Protein AF-A0A397BDP3-F1 (afdb_monomer)

Structure (mmCIF, N/CA/C/O backbone):
data_AF-A0A397BDP3-F1
#
_entry.id   AF-A0A397BDP3-F1
#
loop_
_atom_site.group_PDB
_atom_site.id
_atom_site.type_symbol
_atom_site.label_atom_id
_atom_site.label_alt_id
_atom_site.label_comp_id
_atom_site.label_asym_id
_atom_site.label_entity_id
_atom_site.label_seq_id
_atom_site.pdbx_PDB_ins_code
_atom_site.Cartn_x
_atom_site.Cartn_y
_atom_site.Cartn_z
_atom_site.occupancy
_atom_site.B_iso_or_equiv
_atom_site.auth_seq_id
_atom_site.auth_comp_id
_atom_site.auth_asym_id
_atom_site.auth_atom_id
_atom_site.pdbx_PDB_model_num
ATOM 1 N N . MET A 1 1 ? 2.624 -17.500 6.034 1.00 43.09 1 MET A N 1
ATOM 2 C CA . MET A 1 1 ? 3.009 -16.272 6.767 1.00 43.09 1 MET A CA 1
ATOM 3 C C . MET A 1 1 ? 4.333 -15.810 6.186 1.00 43.09 1 MET A C 1
ATOM 5 O O . MET A 1 1 ? 5.203 -16.650 6.030 1.00 43.09 1 MET A O 1
ATOM 9 N N . VAL 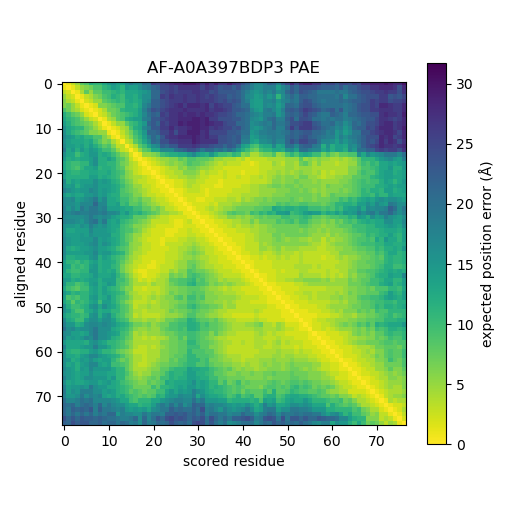A 1 2 ? 4.464 -14.547 5.776 1.00 49.38 2 VAL A N 1
ATOM 10 C CA . VAL A 1 2 ? 5.745 -14.023 5.269 1.00 49.38 2 VAL A CA 1
ATOM 11 C C . VAL A 1 2 ? 6.601 -13.690 6.488 1.00 49.38 2 VAL A C 1
ATOM 13 O O . VAL A 1 2 ? 6.223 -12.807 7.256 1.00 49.38 2 VAL A O 1
ATOM 16 N N . ASN A 1 3 ? 7.678 -14.447 6.702 1.00 48.28 3 ASN A N 1
ATOM 17 C CA . ASN A 1 3 ? 8.656 -14.164 7.747 1.00 48.28 3 ASN A CA 1
ATOM 18 C C . ASN A 1 3 ? 9.548 -13.018 7.262 1.00 48.28 3 ASN A C 1
ATOM 20 O O . ASN A 1 3 ? 10.238 -13.177 6.263 1.00 48.28 3 ASN A O 1
ATOM 24 N N . LEU A 1 4 ? 9.466 -11.862 7.915 1.00 52.62 4 LEU A N 1
ATOM 25 C CA . LEU A 1 4 ? 10.171 -10.647 7.501 1.00 52.62 4 LEU A CA 1
ATOM 26 C C . LEU A 1 4 ? 11.570 -10.521 8.122 1.00 52.62 4 LEU A C 1
ATOM 28 O O . LEU A 1 4 ? 12.256 -9.551 7.812 1.00 52.62 4 LEU A O 1
ATOM 32 N N . ASP A 1 5 ? 11.964 -11.485 8.960 1.00 51.94 5 ASP A N 1
ATOM 33 C CA . ASP A 1 5 ? 13.240 -11.513 9.686 1.00 51.94 5 ASP A CA 1
ATOM 34 C C . ASP A 1 5 ? 14.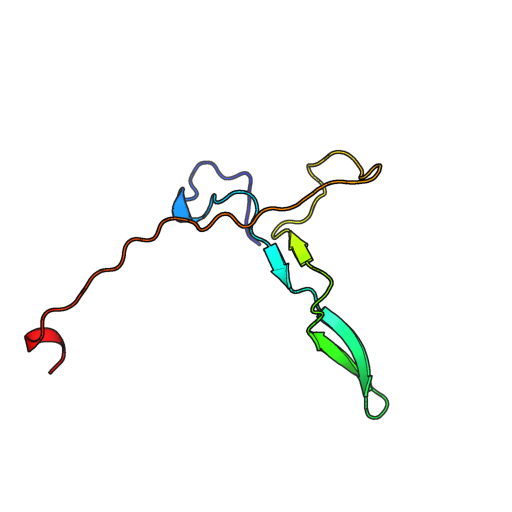187 -12.615 9.159 1.00 51.94 5 ASP A C 1
ATOM 36 O O . ASP A 1 5 ? 15.191 -12.938 9.786 1.00 51.94 5 ASP A O 1
ATOM 40 N N . ASP A 1 6 ? 13.861 -13.222 8.013 1.00 51.59 6 ASP A N 1
ATOM 41 C CA . ASP A 1 6 ? 14.660 -14.272 7.379 1.00 51.59 6 ASP A CA 1
ATOM 42 C C . ASP A 1 6 ? 15.720 -13.664 6.433 1.00 51.59 6 ASP A C 1
ATOM 44 O O . ASP A 1 6 ? 15.356 -13.130 5.378 1.00 51.59 6 ASP A O 1
ATOM 48 N N . PRO A 1 7 ? 17.025 -13.757 6.762 1.00 49.91 7 PRO A N 1
ATOM 49 C CA . PRO A 1 7 ? 18.106 -13.190 5.957 1.00 49.91 7 PRO A CA 1
ATOM 50 C C . PRO A 1 7 ? 18.317 -13.921 4.621 1.00 49.91 7 PRO A C 1
ATOM 52 O O . PRO A 1 7 ? 19.080 -13.445 3.784 1.00 49.91 7 PRO A O 1
ATOM 55 N N . THR A 1 8 ? 17.663 -15.069 4.405 1.00 54.00 8 THR A N 1
ATOM 56 C CA . THR A 1 8 ? 17.742 -15.844 3.157 1.00 54.00 8 THR A CA 1
ATOM 57 C C . THR A 1 8 ? 16.681 -15.447 2.127 1.00 54.00 8 THR A C 1
ATOM 59 O O . THR A 1 8 ? 16.698 -15.939 0.995 1.00 54.00 8 THR A O 1
ATOM 62 N N . GLN A 1 9 ? 15.766 -14.532 2.470 1.00 50.88 9 GLN A N 1
ATOM 63 C CA . GLN A 1 9 ? 14.761 -14.052 1.526 1.00 50.88 9 GLN A CA 1
ATOM 64 C C . GLN A 1 9 ? 15.346 -13.042 0.533 1.00 50.88 9 GLN A C 1
ATOM 66 O O . GLN A 1 9 ? 15.996 -12.066 0.888 1.00 50.88 9 GLN A O 1
ATOM 71 N N . ASN A 1 10 ? 15.081 -13.293 -0.750 1.00 42.22 10 ASN A N 1
ATOM 72 C CA . ASN A 1 10 ? 15.575 -12.534 -1.897 1.00 42.22 10 ASN A CA 1
ATOM 73 C C . ASN A 1 10 ? 15.286 -11.020 -1.764 1.00 42.22 10 ASN A C 1
ATOM 75 O O . ASN A 1 10 ? 14.210 -10.612 -1.325 1.00 42.22 10 ASN A O 1
ATOM 79 N N . ILE A 1 11 ? 16.199 -10.166 -2.224 1.00 41.62 11 ILE A N 1
ATOM 80 C CA . ILE A 1 11 ? 16.031 -8.705 -2.229 1.00 41.62 11 ILE A CA 1
ATOM 81 C C . ILE A 1 11 ? 14.793 -8.237 -3.027 1.00 41.62 11 ILE A C 1
ATOM 83 O O . ILE A 1 11 ? 14.189 -7.224 -2.688 1.00 41.62 11 ILE A O 1
ATOM 87 N N . ASN A 1 12 ? 14.317 -9.026 -4.003 1.00 43.75 12 ASN A N 1
ATOM 88 C CA . ASN A 1 12 ? 13.054 -8.791 -4.730 1.00 43.75 12 ASN A CA 1
ATOM 89 C C . ASN A 1 12 ? 11.792 -8.991 -3.852 1.00 43.75 12 ASN A C 1
ATOM 91 O O . ASN A 1 12 ? 10.678 -8.579 -4.202 1.00 43.75 12 ASN A O 1
ATOM 95 N N . THR A 1 13 ? 11.951 -9.616 -2.685 1.00 46.44 13 THR A N 1
ATOM 96 C CA . THR A 1 13 ? 10.943 -9.747 -1.619 1.00 46.44 13 THR A CA 1
ATOM 97 C C . THR A 1 13 ? 11.117 -8.722 -0.491 1.00 46.44 13 THR A C 1
ATOM 99 O O . THR A 1 13 ? 10.185 -8.546 0.292 1.00 46.44 13 THR A O 1
ATOM 102 N N . MET A 1 14 ? 12.228 -7.974 -0.467 1.00 45.72 14 MET A N 1
ATOM 103 C CA . MET A 1 14 ? 12.618 -7.025 0.589 1.00 45.72 14 MET A CA 1
ATOM 104 C C . MET A 1 14 ? 12.454 -5.542 0.203 1.00 45.72 14 MET A C 1
ATOM 106 O O . MET A 1 14 ? 13.164 -4.676 0.710 1.00 45.72 14 MET A O 1
ATOM 110 N N . GLY A 1 15 ? 11.510 -5.209 -0.682 1.00 51.12 15 GLY A N 1
ATOM 111 C CA . GLY A 1 15 ? 11.123 -3.805 -0.869 1.00 51.12 15 GLY A CA 1
ATOM 112 C C . GLY A 1 15 ? 10.648 -3.189 0.459 1.00 51.12 15 GLY A C 1
ATOM 113 O O . GLY A 1 15 ? 10.104 -3.928 1.289 1.00 51.12 15 GLY A O 1
ATOM 114 N N . PRO A 1 16 ? 10.815 -1.868 0.680 1.00 60.28 16 PRO A N 1
ATOM 115 C CA . PRO A 1 16 ? 10.475 -1.211 1.936 1.00 60.28 16 PRO A CA 1
ATOM 116 C C . PRO A 1 16 ? 8.988 -1.432 2.180 1.00 60.28 16 PRO A C 1
ATOM 118 O O . PRO A 1 16 ? 8.151 -0.873 1.488 1.00 60.28 16 PRO A O 1
ATOM 121 N N . TYR A 1 17 ? 8.681 -2.349 3.089 1.00 68.19 17 TYR A N 1
ATOM 122 C CA . TYR A 1 17 ? 7.347 -2.703 3.554 1.00 68.19 17 TYR A CA 1
ATOM 123 C C . TYR A 1 17 ? 6.232 -2.697 2.495 1.00 68.19 17 TYR A C 1
ATOM 125 O O . TYR A 1 17 ? 5.595 -1.684 2.215 1.00 68.19 17 TYR A O 1
ATOM 133 N N . ARG A 1 18 ? 5.906 -3.879 1.962 1.00 73.88 18 ARG A N 1
ATOM 134 C CA . ARG A 1 18 ? 4.766 -4.027 1.047 1.00 73.88 18 ARG A CA 1
ATOM 135 C C . ARG A 1 18 ? 3.468 -3.575 1.722 1.00 73.88 18 ARG A C 1
ATOM 137 O O . ARG A 1 18 ? 3.135 -4.031 2.816 1.00 73.88 18 ARG A O 1
ATOM 144 N N . ILE A 1 19 ? 2.716 -2.723 1.038 1.00 79.75 19 ILE A N 1
ATOM 145 C CA . ILE A 1 19 ? 1.357 -2.333 1.417 1.00 79.75 19 ILE A CA 1
ATOM 146 C C . ILE A 1 19 ? 0.341 -3.174 0.643 1.00 79.75 19 ILE A C 1
ATOM 148 O O . ILE A 1 19 ? 0.556 -3.524 -0.516 1.00 79.75 19 ILE A O 1
ATOM 152 N N . LYS A 1 20 ? -0.777 -3.502 1.284 1.00 83.06 20 LYS A N 1
ATOM 153 C CA . LYS A 1 20 ? -1.958 -4.085 0.642 1.00 83.06 20 LYS A CA 1
ATOM 154 C C . LYS A 1 20 ? -3.190 -3.275 1.007 1.00 83.06 20 LYS A C 1
ATOM 156 O O . LYS A 1 20 ? -3.249 -2.706 2.097 1.00 83.06 20 LYS A O 1
ATOM 161 N N . PHE A 1 21 ? -4.189 -3.275 0.137 1.00 86.94 21 PHE A N 1
ATOM 162 C CA . PHE A 1 21 ? -5.481 -2.696 0.476 1.00 86.94 21 PHE A CA 1
ATOM 163 C C . PHE A 1 21 ? -6.125 -3.455 1.635 1.00 86.94 21 PHE A C 1
ATOM 165 O O . PHE A 1 21 ? -6.034 -4.685 1.736 1.00 86.94 21 PHE A O 1
ATOM 172 N N . ALA A 1 22 ? -6.743 -2.707 2.540 1.00 89.50 22 ALA A N 1
ATOM 173 C CA . ALA A 1 22 ? -7.575 -3.288 3.569 1.00 89.50 22 ALA A CA 1
ATOM 174 C C . ALA A 1 22 ? -8.909 -3.762 2.978 1.00 89.50 22 ALA A C 1
ATOM 176 O O . ALA A 1 22 ? -9.322 -3.398 1.875 1.00 89.50 22 ALA A O 1
ATOM 177 N N . SER A 1 23 ? -9.602 -4.574 3.765 1.00 92.12 23 SER A N 1
ATOM 178 C CA . SER A 1 23 ? -11.012 -4.864 3.560 1.00 92.12 23 SER A CA 1
ATOM 179 C C . SER A 1 23 ? -11.763 -4.396 4.793 1.00 92.12 23 SER A C 1
ATOM 181 O O . SER A 1 23 ? -11.258 -4.548 5.913 1.00 92.12 23 SER A O 1
ATOM 183 N N . LYS A 1 24 ? -12.955 -3.848 4.578 1.00 92.38 24 LYS A N 1
ATOM 184 C CA . LYS A 1 24 ? -13.909 -3.514 5.634 1.00 92.38 24 LYS A CA 1
ATOM 185 C C . LYS A 1 24 ? -15.130 -4.413 5.511 1.00 92.38 24 LYS A C 1
ATOM 187 O O . LYS A 1 24 ? -15.531 -4.754 4.401 1.00 92.38 24 LYS A O 1
ATOM 192 N N . ASN A 1 25 ? -15.725 -4.789 6.634 1.00 93.44 25 ASN A N 1
ATOM 193 C CA . ASN A 1 25 ? -16.979 -5.532 6.619 1.00 93.44 25 ASN A CA 1
ATOM 194 C C . ASN A 1 25 ? -18.138 -4.543 6.509 1.00 93.44 25 ASN A C 1
ATOM 196 O O . ASN A 1 25 ? -18.211 -3.581 7.269 1.00 93.44 25 ASN A O 1
ATOM 200 N N . VAL A 1 26 ? -19.039 -4.783 5.563 1.00 91.81 26 VAL A N 1
ATOM 201 C CA . VAL A 1 26 ? -20.291 -4.032 5.419 1.00 91.81 26 VAL A CA 1
ATOM 202 C C . VAL A 1 26 ? -21.463 -4.999 5.436 1.00 91.81 26 VAL A C 1
ATOM 204 O O . VAL A 1 26 ? -21.333 -6.146 5.008 1.00 91.81 26 VAL A O 1
ATOM 207 N N . PHE A 1 27 ? -22.617 -4.546 5.915 1.00 94.75 27 PHE A N 1
ATOM 208 C CA . PHE A 1 27 ? -23.839 -5.335 5.828 1.00 94.75 27 PHE A CA 1
ATOM 209 C C . PHE A 1 27 ? -24.456 -5.202 4.434 1.00 94.75 27 PHE A C 1
ATOM 211 O O . PHE A 1 27 ? -24.735 -4.098 3.969 1.00 94.75 27 PHE A O 1
ATOM 218 N N . ARG A 1 28 ? -24.674 -6.336 3.767 1.00 88.94 28 ARG A N 1
ATOM 219 C CA . ARG A 1 28 ? -25.429 -6.448 2.513 1.00 88.94 28 ARG A CA 1
ATOM 220 C C . ARG A 1 28 ? -26.363 -7.647 2.619 1.00 88.94 28 ARG A C 1
ATOM 222 O O . ARG A 1 28 ? -25.925 -8.732 2.992 1.00 88.94 28 ARG A O 1
ATOM 229 N N . ASN A 1 29 ? -27.644 -7.455 2.308 1.00 89.06 29 ASN A N 1
ATOM 230 C CA . ASN A 1 29 ? -28.665 -8.513 2.316 1.00 89.06 29 ASN A CA 1
ATOM 231 C C . ASN A 1 29 ? -28.703 -9.324 3.631 1.00 89.06 29 ASN A C 1
ATOM 233 O O . ASN A 1 29 ? -28.739 -10.552 3.616 1.00 89.06 29 ASN A O 1
ATOM 237 N N . GLY A 1 30 ? -28.621 -8.640 4.778 1.00 93.12 30 GLY A N 1
ATOM 238 C CA . GLY A 1 30 ? -28.664 -9.269 6.106 1.00 93.12 30 GLY A CA 1
ATOM 239 C C . GLY A 1 30 ? -27.396 -10.025 6.528 1.00 93.12 30 GLY A C 1
ATOM 240 O O . GLY A 1 30 ? -27.384 -10.620 7.600 1.00 93.12 30 GLY A O 1
ATOM 241 N N . LYS A 1 31 ? -26.317 -10.001 5.731 1.00 93.69 31 LYS A N 1
ATOM 242 C CA . LYS A 1 31 ? -25.033 -10.651 6.049 1.00 93.69 31 LYS A CA 1
ATOM 243 C C . LYS A 1 31 ? -23.880 -9.651 6.025 1.00 93.69 31 LYS A C 1
ATOM 245 O O . LYS A 1 31 ? -23.907 -8.678 5.272 1.00 93.69 31 LYS A O 1
ATOM 250 N N . GLN A 1 32 ? -22.850 -9.897 6.834 1.00 95.50 32 GLN A N 1
ATOM 251 C CA . GLN A 1 32 ? -21.593 -9.155 6.736 1.00 95.50 32 GLN A CA 1
ATOM 252 C C . GLN A 1 32 ? -20.763 -9.696 5.576 1.00 95.50 32 GLN A C 1
ATOM 254 O O . GLN A 1 32 ? -20.544 -10.901 5.471 1.00 95.50 32 GLN A O 1
ATOM 259 N N . VAL A 1 33 ? -20.291 -8.796 4.718 1.00 94.81 33 VAL A N 1
ATOM 260 C CA . VAL A 1 33 ? -19.466 -9.130 3.557 1.00 94.81 33 VAL A CA 1
ATOM 261 C C . VAL A 1 33 ? -18.212 -8.253 3.571 1.00 94.81 33 VAL A C 1
ATOM 263 O O . VAL A 1 33 ? -18.334 -7.035 3.752 1.00 94.81 33 VAL A O 1
ATOM 266 N N . PRO A 1 34 ? -17.011 -8.830 3.377 1.00 93.25 34 PRO A N 1
ATOM 267 C CA . PRO A 1 34 ? -15.795 -8.049 3.222 1.00 93.25 34 PRO A CA 1
ATOM 268 C C . PRO A 1 34 ? -15.811 -7.340 1.867 1.00 93.25 34 PRO A C 1
ATOM 270 O O . PRO A 1 34 ? -15.976 -7.964 0.820 1.00 93.25 34 PRO A O 1
ATOM 273 N N . VAL A 1 35 ? -15.619 -6.027 1.879 1.00 92.31 35 VAL A N 1
ATOM 274 C CA . VAL A 1 35 ? -15.488 -5.207 0.674 1.00 92.31 35 VAL A CA 1
ATOM 275 C C . VAL A 1 35 ? -14.161 -4.468 0.678 1.00 92.31 35 VAL A C 1
ATOM 277 O O . VAL A 1 35 ? -13.575 -4.202 1.730 1.00 92.31 35 VAL A O 1
ATOM 280 N N . PHE A 1 36 ? -13.691 -4.146 -0.522 1.00 92.06 36 PHE A N 1
ATOM 281 C CA . PHE A 1 36 ? -12.505 -3.331 -0.743 1.00 92.06 36 PHE A CA 1
ATOM 282 C C . PHE A 1 36 ? -12.618 -1.971 -0.038 1.00 92.06 36 PHE A C 1
ATOM 284 O O . PHE A 1 36 ? -13.663 -1.318 -0.104 1.00 92.06 36 PHE A O 1
ATOM 291 N N . ASP A 1 37 ? -11.539 -1.550 0.625 1.00 92.44 37 ASP A N 1
ATOM 292 C CA . ASP A 1 37 ? -11.443 -0.244 1.270 1.00 92.44 37 ASP A CA 1
ATOM 293 C C . ASP A 1 37 ? -10.364 0.621 0.588 1.00 92.44 37 ASP A C 1
ATOM 295 O O . ASP A 1 37 ? -9.175 0.320 0.727 1.00 92.44 37 ASP A O 1
ATOM 299 N N . PRO A 1 38 ? -10.750 1.686 -0.143 1.00 88.19 38 PRO A N 1
ATOM 300 C CA . PRO A 1 38 ? -9.799 2.524 -0.871 1.00 88.19 38 PRO A CA 1
ATOM 301 C C . PRO A 1 38 ? -8.960 3.432 0.036 1.00 88.19 38 PRO A C 1
ATOM 303 O O . PRO A 1 38 ? -7.926 3.925 -0.406 1.00 88.19 38 PRO A O 1
ATOM 306 N N . TYR A 1 39 ? -9.386 3.668 1.280 1.00 90.06 39 TYR A N 1
ATOM 307 C CA . TYR A 1 39 ? -8.749 4.645 2.170 1.00 90.06 39 TYR A CA 1
ATOM 308 C C . TYR A 1 39 ? -7.833 4.007 3.212 1.00 90.06 39 TYR A C 1
ATOM 310 O O . TYR A 1 39 ? -7.045 4.703 3.848 1.00 90.06 39 TYR A O 1
ATOM 318 N N . HIS A 1 40 ? -7.903 2.687 3.381 1.00 89.31 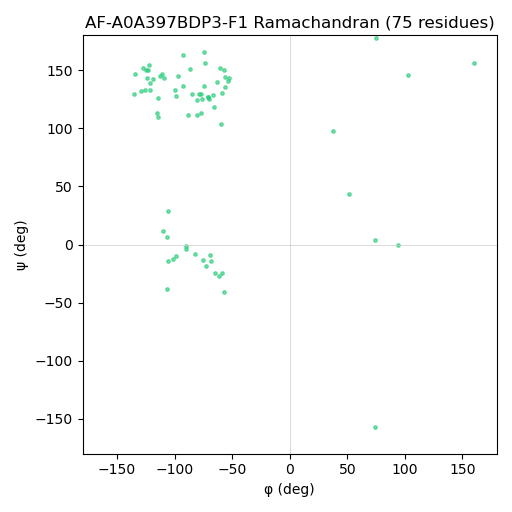40 HIS A N 1
ATOM 319 C CA . HIS A 1 40 ? -7.107 1.975 4.369 1.00 89.31 40 HIS A CA 1
ATOM 320 C C . HIS A 1 40 ? -6.106 1.036 3.705 1.00 89.31 40 HIS A C 1
ATOM 322 O O . HIS A 1 40 ? -6.448 0.138 2.933 1.00 89.31 40 HIS A O 1
ATOM 328 N N . LEU A 1 41 ? -4.844 1.206 4.084 1.00 87.25 41 LEU A N 1
ATOM 329 C CA . LEU A 1 41 ? -3.737 0.353 3.682 1.00 87.25 41 LEU A CA 1
ATOM 330 C C . LEU A 1 41 ? -3.253 -0.443 4.893 1.00 87.25 41 LEU A C 1
ATOM 332 O O . LEU A 1 41 ? -3.290 0.023 6.030 1.00 87.25 41 LEU A O 1
ATOM 336 N N . LYS A 1 42 ? -2.791 -1.666 4.651 1.00 86.38 42 LYS A N 1
ATOM 337 C CA . LYS A 1 42 ? -2.187 -2.530 5.665 1.00 86.38 42 LYS A CA 1
ATOM 338 C C . LYS A 1 42 ? -0.776 -2.889 5.242 1.00 86.38 42 LYS A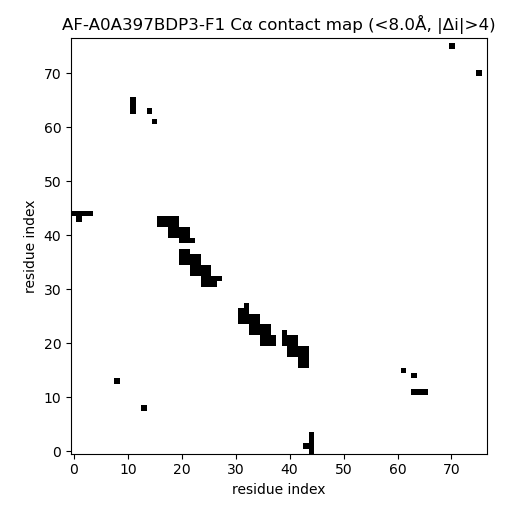 C 1
ATOM 340 O O . LYS A 1 42 ? -0.555 -3.324 4.113 1.00 86.38 42 LYS A O 1
ATOM 345 N N . LEU A 1 43 ? 0.158 -2.770 6.175 1.00 81.62 43 LEU A N 1
ATOM 346 C CA . LEU A 1 43 ? 1.517 -3.258 5.993 1.00 81.62 43 LEU A CA 1
ATOM 347 C C . LEU A 1 43 ? 1.505 -4.792 6.029 1.00 81.62 43 LEU A C 1
ATOM 349 O O . LEU A 1 43 ? 0.955 -5.404 6.951 1.00 81.62 43 LEU A O 1
ATOM 353 N N . VAL A 1 44 ? 2.068 -5.431 5.008 1.00 79.50 44 VAL A N 1
ATOM 354 C CA . VAL A 1 44 ? 2.231 -6.887 4.965 1.00 79.50 44 VAL A CA 1
ATOM 355 C C . VAL A 1 44 ? 3.210 -7.280 6.071 1.00 79.50 44 VAL A C 1
ATOM 357 O O . VAL A 1 44 ? 4.348 -6.831 6.068 1.00 79.50 44 VAL A O 1
ATOM 360 N N . GLY A 1 45 ? 2.742 -8.085 7.030 1.00 74.75 45 GLY A N 1
ATOM 361 C CA . GLY A 1 45 ? 3.477 -8.442 8.253 1.00 74.75 45 GLY A CA 1
ATOM 362 C C . GLY A 1 45 ? 3.180 -7.566 9.474 1.00 74.75 45 GLY A C 1
ATOM 363 O O . GLY A 1 45 ? 3.676 -7.849 10.558 1.00 74.75 45 GLY A O 1
ATOM 364 N N 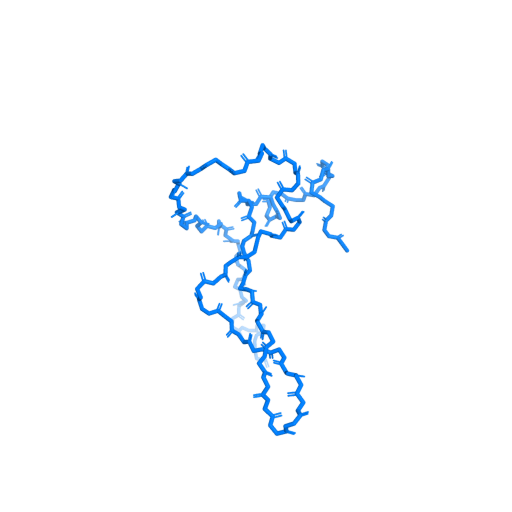. GLY A 1 46 ? 2.311 -6.561 9.335 1.00 79.69 46 GLY A N 1
ATOM 365 C CA . GLY A 1 46 ? 1.857 -5.728 10.448 1.00 79.69 46 GLY A CA 1
ATOM 366 C C . GLY A 1 46 ? 2.896 -4.716 10.935 1.00 79.69 46 GLY A C 1
ATOM 367 O O . GLY A 1 46 ? 4.015 -4.640 10.437 1.00 79.69 46 GLY A O 1
ATOM 368 N N . THR A 1 47 ? 2.505 -3.901 11.912 1.00 83.12 47 THR A N 1
ATOM 369 C CA . THR A 1 47 ? 3.305 -2.767 12.406 1.00 83.12 47 THR A CA 1
ATOM 370 C C . THR A 1 47 ? 3.938 -3.009 13.778 1.00 83.12 47 THR A C 1
ATOM 372 O O . THR A 1 47 ? 4.546 -2.105 14.336 1.00 83.12 47 THR A O 1
ATOM 375 N N . ARG A 1 48 ? 3.836 -4.227 14.327 1.00 83.25 48 ARG A N 1
ATOM 376 C CA . ARG A 1 48 ? 4.221 -4.542 15.717 1.00 83.25 48 ARG A CA 1
ATOM 377 C C . ARG A 1 48 ? 5.702 -4.299 16.035 1.00 83.25 48 ARG A C 1
ATOM 379 O O . ARG A 1 48 ? 6.032 -4.052 17.186 1.00 83.25 48 ARG A O 1
ATOM 386 N N . ARG A 1 49 ? 6.579 -4.382 15.033 1.00 78.75 49 ARG A N 1
ATOM 387 C CA . ARG A 1 49 ? 8.020 -4.119 15.183 1.00 78.75 49 ARG A CA 1
ATOM 388 C C . ARG A 1 49 ? 8.382 -2.635 15.293 1.00 78.75 49 ARG A C 1
ATOM 390 O O . ARG A 1 49 ? 9.527 -2.322 15.587 1.00 78.75 49 ARG A O 1
ATOM 397 N N . PHE A 1 50 ? 7.452 -1.735 14.980 1.00 82.62 50 PHE A N 1
ATOM 398 C CA . PHE A 1 50 ? 7.687 -0.296 15.057 1.00 82.62 50 PHE A CA 1
ATOM 399 C C . PHE A 1 50 ? 7.265 0.242 16.419 1.00 82.62 50 PHE A C 1
ATOM 401 O O . PHE A 1 50 ? 6.497 -0.391 17.148 1.00 82.62 50 PHE A O 1
ATOM 408 N N . SER A 1 51 ? 7.740 1.442 16.742 1.00 88.25 51 SER A N 1
ATOM 409 C CA . SER A 1 51 ? 7.207 2.193 17.869 1.00 88.25 51 SER A CA 1
ATOM 410 C C . SER A 1 51 ? 5.711 2.490 17.669 1.00 88.25 51 SER A C 1
ATOM 412 O O . SER A 1 51 ? 5.237 2.586 16.529 1.00 88.25 51 SER A O 1
ATOM 414 N N . PRO A 1 52 ? 4.945 2.640 18.766 1.00 91.62 52 PRO A N 1
ATOM 415 C CA . PRO A 1 52 ? 3.558 3.072 18.691 1.00 91.62 52 PRO A CA 1
ATOM 416 C C . PRO A 1 52 ? 3.415 4.378 17.907 1.00 91.62 52 PRO A C 1
ATOM 418 O O . PRO A 1 52 ? 4.234 5.289 18.023 1.00 91.62 52 PRO A O 1
ATOM 421 N N . TYR A 1 53 ? 2.352 4.463 17.111 1.00 89.25 53 TYR A N 1
ATOM 422 C CA . TYR A 1 53 ? 2.033 5.666 16.356 1.00 89.25 53 TYR A CA 1
ATOM 423 C C . TYR A 1 53 ? 1.652 6.812 17.302 1.00 89.25 53 TYR A C 1
ATOM 425 O O . TYR A 1 53 ? 0.781 6.640 18.152 1.00 89.25 53 TYR A O 1
ATOM 433 N N . VAL A 1 54 ? 2.288 7.973 17.127 1.00 95.31 54 VAL A N 1
ATOM 434 C CA . VAL A 1 54 ? 2.039 9.177 17.941 1.00 95.31 54 VAL A CA 1
ATOM 435 C C . VAL A 1 54 ? 1.250 10.235 17.160 1.00 95.31 54 VAL A C 1
ATOM 437 O O . VAL A 1 54 ? 0.366 10.874 17.721 1.00 95.31 54 VAL A O 1
ATOM 440 N N . GLY A 1 55 ? 1.520 10.404 15.861 1.00 93.31 55 GLY A N 1
ATOM 441 C CA . GLY A 1 55 ? 0.833 11.376 15.006 1.00 93.31 55 GLY A CA 1
ATOM 442 C C . GLY A 1 55 ? 1.619 11.726 13.736 1.00 93.31 55 GLY A C 1
ATOM 443 O O . GLY A 1 55 ? 2.842 11.601 13.707 1.00 93.31 55 GLY A O 1
ATOM 444 N N . GLY A 1 56 ? 0.920 12.191 12.697 1.00 93.75 56 GLY A N 1
ATOM 445 C CA . GLY A 1 56 ? 1.508 12.649 11.432 1.00 93.75 56 GLY A CA 1
ATOM 446 C C . GLY A 1 56 ? 2.033 11.535 10.516 1.00 93.75 56 GLY A C 1
ATOM 447 O O . GLY A 1 56 ? 1.611 10.386 10.588 1.00 93.75 56 GLY A O 1
ATOM 448 N N . GLY A 1 57 ? 2.966 11.887 9.630 1.00 88.81 57 GLY A N 1
ATOM 449 C CA . GLY A 1 57 ? 3.620 10.951 8.712 1.00 88.81 57 GLY A CA 1
ATOM 450 C C . GLY A 1 57 ? 3.101 11.017 7.275 1.00 88.81 57 GLY A C 1
ATOM 451 O O . GLY A 1 57 ? 1.926 11.256 7.011 1.00 88.81 57 GLY A O 1
ATOM 452 N N . MET A 1 58 ? 4.014 10.795 6.334 1.00 86.56 58 MET A N 1
ATOM 453 C CA . MET A 1 58 ? 3.735 10.712 4.904 1.00 86.56 58 MET A CA 1
ATOM 454 C C . MET A 1 58 ? 4.234 9.374 4.375 1.00 86.56 58 MET A C 1
ATOM 456 O O . MET A 1 58 ? 5.287 8.891 4.792 1.00 86.56 58 MET A O 1
ATOM 460 N N . PHE A 1 59 ? 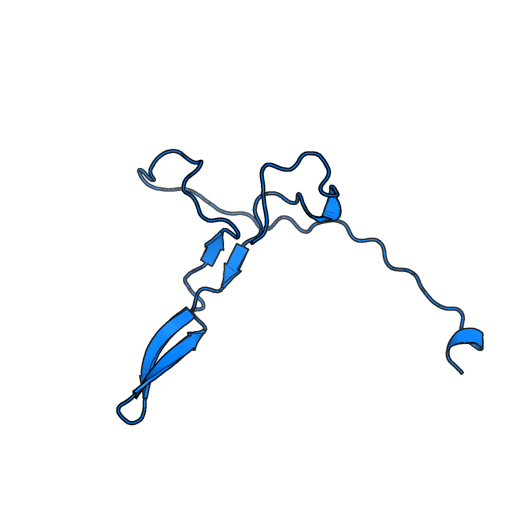3.492 8.790 3.438 1.00 82.50 59 PHE A N 1
ATOM 461 C CA . PHE A 1 59 ? 3.950 7.628 2.688 1.00 82.50 59 PHE A CA 1
ATOM 462 C C . PHE A 1 59 ? 4.238 8.033 1.245 1.00 82.50 59 PHE A C 1
ATOM 464 O O . PHE A 1 59 ? 3.513 8.831 0.653 1.00 82.50 59 PHE A O 1
ATOM 471 N N . THR A 1 60 ? 5.276 7.434 0.673 1.00 84.00 60 THR A N 1
ATOM 472 C CA . THR A 1 60 ? 5.654 7.628 -0.727 1.00 84.00 60 THR A CA 1
ATOM 473 C C . THR A 1 60 ? 5.739 6.267 -1.390 1.00 84.00 60 THR A C 1
ATOM 475 O O . THR A 1 60 ? 6.332 5.333 -0.848 1.00 84.00 60 THR A O 1
ATOM 478 N N . GLN A 1 61 ? 5.145 6.135 -2.574 1.00 83.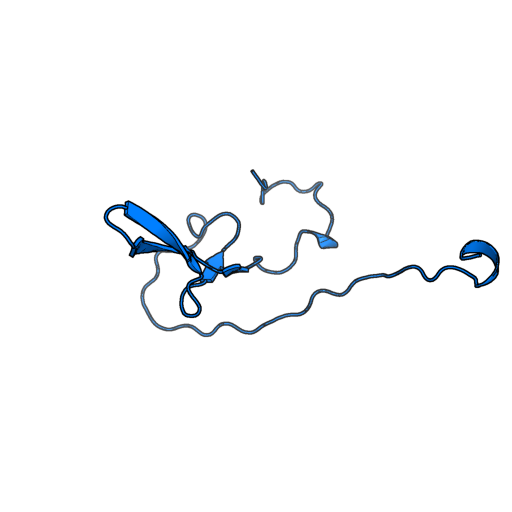44 61 GLN A N 1
ATOM 479 C CA . GLN A 1 61 ? 5.264 4.911 -3.352 1.00 83.44 61 GLN A CA 1
ATOM 480 C C . GLN A 1 61 ? 6.693 4.768 -3.889 1.00 83.44 61 GLN A C 1
ATOM 482 O O . GLN A 1 61 ? 7.181 5.637 -4.605 1.00 83.44 61 GLN A O 1
ATOM 487 N N . SER A 1 62 ? 7.329 3.631 -3.606 1.00 82.06 62 SER A N 1
ATOM 488 C CA . SER A 1 62 ? 8.602 3.237 -4.213 1.00 82.06 62 SER A CA 1
ATOM 489 C C . SER A 1 62 ? 8.395 1.988 -5.063 1.00 82.06 62 SER A C 1
ATOM 491 O O . SER A 1 62 ? 8.056 0.918 -4.548 1.00 82.06 62 SER A O 1
ATOM 493 N N . LYS A 1 63 ? 8.544 2.126 -6.385 1.00 82.00 63 LYS A N 1
ATOM 494 C CA . LYS A 1 63 ? 8.442 0.991 -7.308 1.00 82.00 63 LYS A CA 1
ATOM 495 C C . LYS A 1 63 ? 9.718 0.164 -7.217 1.00 82.00 63 LYS A C 1
ATOM 497 O O . LYS A 1 63 ? 10.811 0.691 -7.392 1.00 82.00 63 LYS A O 1
ATOM 502 N N . GLN A 1 64 ? 9.567 -1.130 -6.953 1.00 78.38 64 GLN A N 1
ATOM 503 C CA . GLN A 1 64 ? 10.697 -2.049 -6.964 1.00 78.38 64 GLN A CA 1
ATOM 504 C C . GLN A 1 64 ? 11.113 -2.341 -8.410 1.00 78.38 64 GLN A C 1
ATOM 506 O O . GLN A 1 64 ? 10.230 -2.561 -9.248 1.00 78.38 64 GLN A O 1
ATOM 511 N N . PRO A 1 65 ? 12.421 -2.354 -8.714 1.00 83.31 65 PRO A N 1
ATOM 512 C CA . PRO A 1 65 ? 12.908 -2.869 -9.983 1.00 83.31 65 PRO A CA 1
ATOM 513 C C . PRO A 1 65 ? 12.430 -4.309 -10.185 1.00 83.31 65 PRO A C 1
ATOM 515 O O . PRO A 1 65 ? 12.346 -5.086 -9.234 1.00 83.31 65 PRO A O 1
ATOM 518 N N . PHE A 1 66 ? 12.129 -4.675 -11.425 1.00 82.00 66 PHE A N 1
ATOM 519 C CA . PHE A 1 66 ? 11.853 -6.058 -11.792 1.00 82.00 66 PHE A CA 1
ATOM 520 C C . PHE A 1 66 ? 12.602 -6.395 -13.075 1.00 82.00 66 PHE A C 1
ATOM 522 O O . PHE A 1 66 ? 12.797 -5.541 -13.938 1.00 82.00 66 PHE A O 1
ATOM 529 N N . THR A 1 67 ? 13.030 -7.648 -13.185 1.00 90.31 67 THR A N 1
ATOM 530 C CA . THR A 1 67 ? 13.599 -8.191 -14.420 1.00 90.31 67 THR A CA 1
ATOM 531 C C . THR A 1 67 ? 12.515 -8.993 -15.119 1.00 90.31 67 THR A C 1
ATOM 533 O O . THR A 1 67 ? 11.830 -9.790 -14.480 1.00 90.31 67 THR A O 1
ATOM 536 N N . THR A 1 68 ? 12.345 -8.771 -16.419 1.00 88.00 68 THR A N 1
ATOM 537 C CA . THR A 1 68 ? 11.435 -9.554 -17.255 1.00 88.00 68 THR A CA 1
ATOM 538 C C . THR A 1 68 ? 12.226 -10.202 -18.381 1.00 88.00 68 THR A C 1
ATOM 540 O O . THR A 1 68 ? 13.118 -9.575 -18.952 1.00 88.00 68 THR A O 1
ATOM 543 N N . HIS A 1 69 ? 11.910 -11.456 -18.690 1.00 88.12 69 HIS A N 1
ATOM 544 C CA . HIS A 1 69 ? 12.511 -12.176 -19.807 1.00 88.12 69 HIS A CA 1
ATOM 545 C C . HIS A 1 69 ? 11.557 -12.128 -20.995 1.00 88.12 69 HIS A C 1
ATOM 547 O O . HIS A 1 69 ? 10.379 -12.461 -20.867 1.00 88.12 69 HIS A O 1
ATOM 553 N N . PHE A 1 70 ? 12.070 -11.710 -22.146 1.00 88.69 70 PHE A N 1
ATOM 554 C CA . PHE A 1 70 ? 11.326 -11.722 -23.398 1.00 88.69 70 PHE A CA 1
ATOM 555 C C . PHE A 1 70 ? 11.609 -13.031 -24.132 1.00 88.69 70 PHE A C 1
ATOM 557 O O . PHE A 1 70 ? 12.755 -13.475 -24.176 1.00 88.69 70 PHE A O 1
ATOM 564 N N . ARG A 1 71 ? 10.561 -13.648 -24.683 1.00 88.19 71 ARG A N 1
ATOM 565 C CA . ARG A 1 71 ? 10.691 -14.832 -25.540 1.00 88.19 71 ARG A CA 1
ATOM 566 C C . ARG A 1 71 ? 10.920 -14.415 -26.981 1.00 88.19 71 ARG A C 1
ATOM 568 O O . ARG A 1 71 ? 10.457 -13.351 -27.400 1.00 88.19 71 ARG A O 1
ATOM 575 N N . SER A 1 72 ? 11.618 -15.258 -27.733 1.00 87.88 72 SER A N 1
ATOM 576 C CA . SER A 1 72 ? 11.749 -15.051 -29.172 1.00 87.88 72 SER A CA 1
ATOM 577 C C . SER A 1 72 ? 10.434 -15.398 -29.884 1.00 87.88 72 SER A C 1
ATOM 579 O O . SER A 1 72 ? 9.610 -16.166 -29.383 1.00 87.88 72 SER A O 1
ATOM 581 N N . PHE A 1 73 ? 10.214 -14.821 -31.068 1.00 85.81 73 PHE A N 1
ATOM 582 C CA . PHE A 1 73 ? 8.994 -15.055 -31.849 1.00 85.81 73 PHE A CA 1
ATOM 583 C C . PHE A 1 73 ? 8.771 -16.547 -32.156 1.00 85.81 73 PHE A C 1
ATOM 585 O O . PHE A 1 73 ? 7.659 -17.044 -32.010 1.00 85.81 73 PHE A O 1
ATOM 592 N N . HIS A 1 74 ? 9.841 -17.277 -32.491 1.00 82.94 74 HIS A N 1
ATOM 593 C CA . HIS A 1 74 ? 9.784 -18.712 -32.784 1.00 82.94 74 HIS A CA 1
ATOM 594 C C . HIS A 1 74 ? 9.384 -19.586 -31.587 1.00 82.94 74 HIS A C 1
ATOM 596 O O . HIS A 1 74 ? 8.854 -20.666 -31.799 1.00 82.94 74 HIS A O 1
ATOM 602 N N . GLU A 1 75 ? 9.601 -19.136 -30.350 1.00 72.75 75 GLU A N 1
ATOM 603 C CA . GLU A 1 75 ? 9.188 -19.855 -29.132 1.00 72.75 75 GLU A CA 1
ATOM 604 C C . GLU A 1 75 ? 7.713 -19.625 -28.760 1.00 72.75 75 GLU A 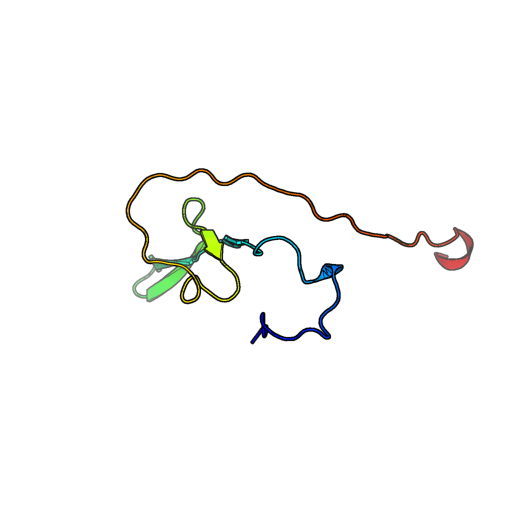C 1
ATOM 606 O O . GLU A 1 75 ? 7.220 -20.218 -27.799 1.00 72.75 75 GLU A O 1
ATOM 611 N N . THR A 1 76 ? 7.034 -18.701 -29.448 1.00 66.75 76 THR A N 1
ATOM 612 C CA . THR A 1 76 ? 5.662 -18.264 -29.127 1.00 66.75 76 THR A CA 1
ATOM 613 C C . THR A 1 76 ? 4.618 -18.810 -30.113 1.00 66.75 76 THR A C 1
ATOM 615 O O . THR A 1 76 ? 3.425 -18.738 -29.821 1.00 66.75 76 THR A O 1
ATOM 618 N N . LEU A 1 77 ? 5.063 -19.345 -31.256 1.00 56.59 77 LEU A N 1
ATOM 619 C CA . LEU A 1 77 ? 4.254 -20.108 -32.216 1.00 56.59 77 LEU A CA 1
ATOM 620 C C . LEU A 1 77 ? 4.138 -21.572 -31.779 1.00 56.59 77 LEU A C 1
ATOM 622 O O . LEU A 1 77 ? 3.030 -22.125 -31.943 1.00 56.59 77 LEU A O 1
#

Solvent-accessible surface area (backbone atoms only — not comparable to full-atom values): 5658 Å² total; per-residue (Å²): 132,80,73,90,84,52,90,85,60,54,72,92,77,61,56,88,69,53,72,40,75,33,68,44,76,43,79,53,96,95,38,80,42,80,37,86,34,96,89,43,75,37,53,66,81,59,67,82,92,52,79,81,90,86,76,87,88,85,89,78,92,77,84,74,86,80,88,81,86,84,78,57,73,82,81,73,112

Organism: Aphanomyces astaci (NCBI:txid112090)

Foldseek 3Di:
DDDQPDPPDDVLVVDPFDKDWDWDWDDDPNDTDTDTDPPDIATDVGDVPDDDDDDDDDDDDDDDDDDDDDDDPVVVD

Secondary structure (DSSP, 8-state):
---TT-TTS-G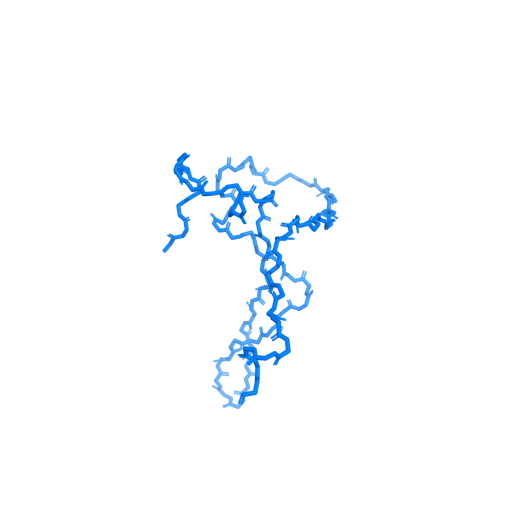GG-SS--EEEEEEEEEETTEEEEEEEEEEEEETT-STTSPPP-S-------PPP---PPPPGGGT-

Sequence (77 aa):
MVNLDDPTQNINTMGPYRIKFASKNVFRNGKQVPVFDPYHLKLVGGTRRFSPYVGGGMFTQSKQPFTTHFRSFHETL

InterPro domains:
  IPR042302 Ubiquitin-activating enzyme E1, FCCH domain superfamily [G3DSA:2.40.30.180] (3-71)

pLDDT: mean 78.17, std 16.54, range [41.62, 95.5]

Mean predicted aligned error: 10.4 Å

Nearest PDB structures (foldseek):
  3o27-assembly1_A  TM=4.727E-01  e=7.964E+00  Saccharolobus islandicus
  1uty-assembly1_B  TM=2.988E-01  e=5.273E+00  Bluetongue virus 8

Radius of gyration: 18.89 Å; Cα contacts (8 Å, |Δi|>4): 56; chains: 1; bounding box: 47×33×52 Å